Protein AF-A0A973FLT0-F1 (afdb_monomer)

Nearest PDB structures (foldseek):
  5z78-assembly2_C  TM=6.908E-01  e=3.983E+00  Homo sapiens
  2kai-assembly1_B  TM=3.910E-01  e=1.656E+00  Sus scrofa
  8esl-assembly1_A  TM=2.101E-01  e=2.866E+00  Bacteroidales
  3t24-assembly4_C  TM=1.866E-01  e=6.523E+00  Pseudomonas aeruginosa

Secondary structure (DSSP, 8-state):
-----------------SPPPTT-EEEEEEEEEEEEEETTEEEEEEEEEEEEEEEEEE-TTSEEEEEETTS-EEEEETT-TTEEEE---

pLDDT: mean 75.45, std 19.42, range [31.78, 96.31]

Structure (mmCIF, N/CA/C/O backbone):
data_AF-A0A973FLT0-F1
#
_entry.id   AF-A0A973FLT0-F1
#
loop_
_atom_site.group_PDB
_atom_site.id
_atom_site.type_symbol
_atom_site.label_atom_id
_atom_site.label_alt_id
_atom_site.label_comp_id
_atom_site.label_asym_id
_atom_site.label_entity_id
_atom_site.label_seq_id
_atom_site.pdbx_PDB_ins_code
_atom_site.Cartn_x
_atom_site.Cartn_y
_atom_site.Cartn_z
_atom_site.occupancy
_atom_site.B_iso_or_equiv
_atom_site.auth_seq_id
_atom_site.auth_comp_id
_atom_site.auth_asym_id
_atom_site.auth_atom_id
_atom_site.pdbx_PDB_model_num
ATOM 1 N N . MET A 1 1 ? 26.873 15.714 -15.954 1.00 38.44 1 MET A N 1
ATOM 2 C CA . MET A 1 1 ? 25.983 14.545 -16.139 1.00 38.44 1 MET A CA 1
ATOM 3 C C . MET A 1 1 ? 26.024 13.711 -14.868 1.00 38.44 1 MET A C 1
ATOM 5 O O . MET A 1 1 ? 27.096 13.229 -14.528 1.00 38.44 1 MET A O 1
ATOM 9 N N . LYS A 1 2 ? 24.919 13.614 -14.117 1.00 35.59 2 LYS A N 1
ATOM 10 C CA . LYS A 1 2 ? 24.851 12.747 -12.929 1.00 35.59 2 LYS A CA 1
ATOM 11 C C . LYS A 1 2 ? 24.600 11.310 -13.390 1.00 35.59 2 LYS A C 1
ATOM 13 O O . LYS A 1 2 ? 23.652 11.063 -14.128 1.00 35.59 2 LYS A O 1
ATOM 18 N N . LYS A 1 3 ? 25.494 10.403 -12.997 1.00 31.78 3 LYS A N 1
ATOM 19 C CA . LYS A 1 3 ? 25.402 8.959 -13.227 1.00 31.78 3 LYS A CA 1
ATOM 20 C C . LYS A 1 3 ? 24.193 8.438 -12.441 1.00 31.78 3 LYS A C 1
ATOM 22 O O . LYS A 1 3 ? 24.124 8.647 -11.235 1.00 31.78 3 LYS A O 1
ATOM 27 N N . LEU A 1 4 ? 23.223 7.842 -13.128 1.00 35.38 4 LEU A N 1
ATOM 28 C CA . LEU A 1 4 ? 22.150 7.078 -12.494 1.00 35.38 4 LEU A CA 1
ATOM 29 C C . LEU A 1 4 ? 22.705 5.680 -12.229 1.00 35.38 4 LEU A C 1
ATOM 31 O O . LEU A 1 4 ? 22.836 4.882 -13.156 1.00 35.38 4 LEU A O 1
ATOM 35 N N . ASP A 1 5 ? 23.088 5.412 -10.984 1.00 35.00 5 ASP A N 1
ATOM 36 C CA . ASP A 1 5 ? 23.457 4.067 -10.557 1.00 35.00 5 ASP A CA 1
ATOM 37 C C . ASP A 1 5 ? 22.178 3.222 -10.458 1.00 35.00 5 ASP A C 1
ATOM 39 O O . ASP A 1 5 ? 21.347 3.397 -9.567 1.00 35.00 5 ASP A O 1
ATOM 43 N N . LEU A 1 6 ? 21.994 2.333 -11.435 1.00 37.78 6 LEU A N 1
ATOM 44 C CA . LEU A 1 6 ? 20.938 1.325 -11.441 1.00 37.78 6 LEU A CA 1
ATOM 45 C C . LEU A 1 6 ? 21.297 0.255 -10.408 1.00 37.78 6 LEU A C 1
ATOM 47 O O . LEU A 1 6 ? 22.092 -0.647 -10.670 1.00 37.78 6 LEU A O 1
ATOM 51 N N . VAL A 1 7 ? 20.732 0.379 -9.211 1.00 38.75 7 VAL A N 1
ATOM 52 C CA . VAL A 1 7 ? 20.876 -0.632 -8.164 1.00 38.75 7 VAL A CA 1
ATOM 53 C C . VAL A 1 7 ? 20.010 -1.835 -8.536 1.00 38.75 7 VAL A C 1
ATOM 55 O O . VAL A 1 7 ? 18.809 -1.696 -8.763 1.00 38.75 7 VAL A O 1
ATOM 58 N N . ASN A 1 8 ? 20.612 -3.025 -8.594 1.00 33.16 8 ASN A N 1
ATOM 59 C CA . ASN A 1 8 ? 19.872 -4.283 -8.695 1.00 33.16 8 ASN A CA 1
ATOM 60 C C . ASN A 1 8 ? 19.047 -4.466 -7.415 1.00 33.16 8 ASN A C 1
ATOM 62 O O . ASN A 1 8 ? 19.581 -4.843 -6.372 1.00 33.16 8 ASN A O 1
ATOM 66 N N . ILE A 1 9 ? 17.747 -4.183 -7.483 1.00 42.72 9 ILE A N 1
ATOM 67 C CA . ILE A 1 9 ? 16.817 -4.485 -6.397 1.00 42.72 9 ILE A CA 1
ATOM 68 C C . ILE A 1 9 ? 16.426 -5.952 -6.550 1.00 42.72 9 ILE A C 1
ATOM 70 O O . ILE A 1 9 ? 15.553 -6.305 -7.343 1.00 42.72 9 ILE A O 1
ATOM 74 N N . THR A 1 10 ? 17.089 -6.830 -5.801 1.00 36.53 10 THR A N 1
ATOM 75 C CA . THR A 1 10 ? 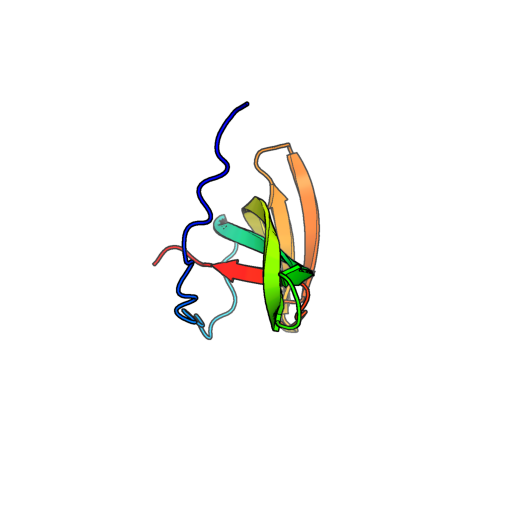16.622 -8.206 -5.631 1.0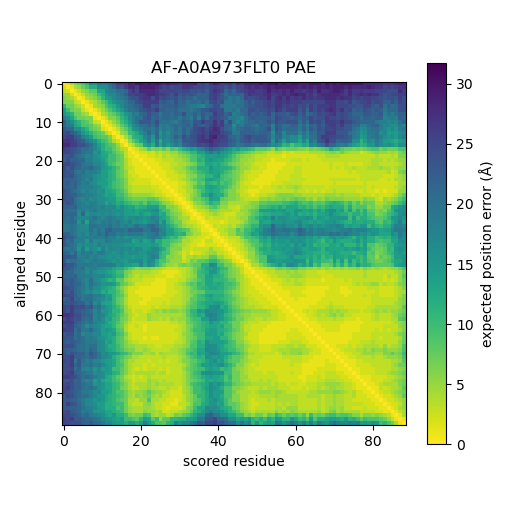0 36.53 10 THR A CA 1
ATOM 76 C C . THR A 1 10 ? 15.330 -8.149 -4.816 1.00 36.53 10 THR A C 1
ATOM 78 O O . THR A 1 10 ? 15.372 -8.033 -3.593 1.00 36.53 10 THR A O 1
ATOM 81 N N . LEU A 1 11 ? 14.179 -8.182 -5.492 1.00 38.47 11 LEU A N 1
ATOM 82 C CA . LEU A 1 11 ? 12.864 -8.280 -4.857 1.00 38.47 11 LEU A CA 1
ATOM 83 C C . LEU A 1 11 ? 12.796 -9.608 -4.092 1.00 38.47 11 LEU A C 1
ATOM 85 O O . LEU A 1 11 ? 12.515 -10.654 -4.673 1.00 38.47 11 LEU A O 1
ATOM 89 N N . GLN A 1 12 ? 13.080 -9.591 -2.789 1.00 38.00 12 GLN A N 1
ATOM 90 C CA . GLN A 1 12 ? 12.664 -10.685 -1.921 1.00 38.00 12 GLN A CA 1
ATOM 91 C C . GLN A 1 12 ? 11.164 -10.508 -1.670 1.00 38.00 12 GLN A C 1
ATOM 93 O O . GLN A 1 12 ? 10.780 -9.510 -1.058 1.00 38.00 12 GLN A O 1
ATOM 98 N N . PRO A 1 13 ? 10.296 -11.436 -2.111 1.00 38.62 13 PRO A N 1
ATOM 99 C CA . PRO A 1 13 ? 8.876 -11.350 -1.822 1.00 38.62 13 PRO A CA 1
ATOM 100 C C . PRO A 1 13 ? 8.663 -11.628 -0.331 1.00 38.62 13 PRO A C 1
ATOM 102 O O . PRO A 1 13 ? 8.397 -12.759 0.075 1.00 38.62 13 PRO A O 1
ATOM 105 N N . ARG A 1 14 ? 8.752 -10.594 0.510 1.00 45.78 14 ARG A N 1
ATOM 106 C CA . ARG A 1 14 ? 8.245 -10.641 1.884 1.00 45.78 14 ARG A CA 1
ATOM 107 C C . ARG A 1 14 ? 6.727 -10.510 1.830 1.00 45.78 14 ARG A C 1
ATOM 109 O O . ARG A 1 14 ? 6.149 -9.494 2.187 1.00 45.78 14 ARG A O 1
ATOM 116 N N . ARG A 1 15 ? 6.070 -11.568 1.346 1.00 45.72 15 ARG A N 1
ATOM 117 C CA . ARG A 1 15 ? 4.620 -11.730 1.473 1.00 45.72 15 ARG A CA 1
ATOM 118 C C . ARG A 1 15 ? 4.299 -11.959 2.947 1.00 45.72 15 ARG A C 1
ATOM 120 O O . ARG A 1 15 ? 4.206 -13.101 3.392 1.00 45.72 15 ARG A O 1
ATOM 127 N N . SER A 1 16 ? 4.121 -10.885 3.704 1.00 48.97 16 SER A N 1
ATOM 128 C CA . SER A 1 16 ? 3.264 -10.952 4.885 1.00 48.97 16 SER A CA 1
ATOM 129 C C . SER A 1 16 ? 1.883 -11.399 4.404 1.00 48.97 16 SER A C 1
ATOM 131 O O . SER A 1 16 ? 1.272 -10.756 3.553 1.00 48.97 16 SER A O 1
ATOM 133 N N . ARG A 1 17 ? 1.438 -12.570 4.865 1.00 57.00 17 ARG A N 1
ATOM 134 C CA . ARG A 1 17 ? 0.159 -13.178 4.463 1.00 57.00 17 ARG A CA 1
ATOM 135 C C . ARG A 1 17 ? -1.045 -12.601 5.224 1.00 57.00 17 ARG A C 1
ATOM 137 O O . ARG A 1 17 ? -2.157 -13.057 4.989 1.00 57.00 17 ARG A O 1
ATOM 144 N N . GLY A 1 18 ? -0.832 -11.655 6.140 1.00 71.44 18 GLY A N 1
ATOM 145 C CA . GLY A 1 18 ? -1.883 -11.060 6.966 1.00 71.44 18 GLY A CA 1
ATOM 146 C C . GLY A 1 18 ? -2.373 -9.724 6.419 1.00 71.44 18 GLY A C 1
ATOM 147 O O . GLY A 1 18 ? -1.623 -9.008 5.757 1.00 71.44 18 GLY A O 1
ATOM 148 N N . LEU A 1 19 ? -3.633 -9.389 6.700 1.00 83.00 19 LEU A N 1
ATOM 149 C CA . LEU A 1 19 ? -4.105 -8.009 6.594 1.00 83.00 19 LEU A CA 1
ATOM 150 C C . LEU A 1 19 ? -3.351 -7.141 7.618 1.00 83.00 19 LEU A C 1
ATOM 15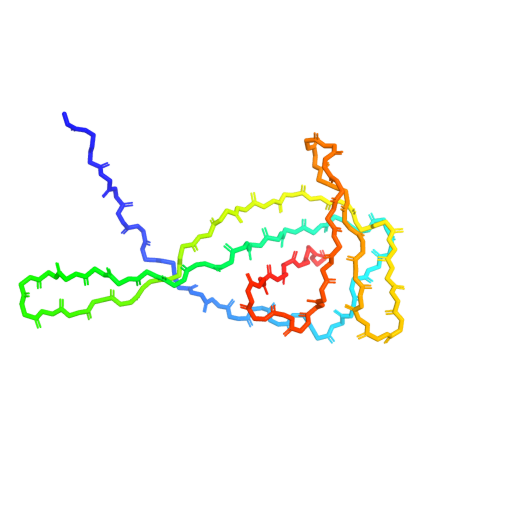2 O O . LEU A 1 19 ? -3.058 -7.635 8.713 1.00 83.00 19 LEU A O 1
ATOM 156 N N . PRO A 1 20 ? -3.021 -5.879 7.292 1.00 88.25 20 PRO A N 1
ATOM 157 C CA . PRO A 1 20 ? -2.460 -4.969 8.282 1.00 88.25 20 PRO A CA 1
ATOM 158 C C . PRO A 1 20 ? -3.448 -4.699 9.415 1.00 88.25 20 PRO A C 1
ATOM 160 O O . PRO A 1 20 ? -4.653 -4.912 9.282 1.00 88.25 20 PRO A O 1
ATOM 163 N N . GLN A 1 21 ? -2.936 -4.167 10.517 1.00 90.38 21 GLN A N 1
ATOM 164 C CA . GLN A 1 21 ? -3.766 -3.674 11.612 1.00 90.38 21 GLN A CA 1
ATOM 165 C C . GLN A 1 21 ? -4.036 -2.175 11.462 1.00 90.38 21 GLN A C 1
ATOM 167 O O . GLN A 1 21 ? -3.207 -1.426 10.947 1.00 90.38 21 GLN A O 1
ATOM 172 N N . VAL A 1 22 ? -5.189 -1.719 11.952 1.00 92.81 22 VAL A N 1
ATOM 173 C CA . VAL A 1 22 ? -5.469 -0.282 12.081 1.00 92.81 22 VAL A CA 1
ATOM 174 C C . VAL A 1 22 ? -4.431 0.356 13.008 1.00 92.81 22 VAL A C 1
ATOM 176 O O . VAL A 1 22 ? -4.096 -0.197 14.052 1.00 92.81 22 VAL A O 1
ATOM 179 N N . GLY A 1 23 ? -3.902 1.512 12.610 1.00 92.56 23 GLY A N 1
ATOM 180 C CA . GLY A 1 23 ? -2.803 2.207 13.279 1.00 92.56 23 GLY A CA 1
ATOM 181 C C . GLY A 1 23 ? -1.408 1.729 12.867 1.00 92.56 23 GLY A C 1
ATOM 182 O O . GLY A 1 23 ? -0.423 2.364 13.240 1.00 92.56 23 GLY A O 1
ATOM 183 N N . GLN A 1 24 ? -1.291 0.656 12.077 1.00 91.56 24 GLN A N 1
ATOM 184 C CA . GLN A 1 24 ? 0.001 0.169 11.604 1.00 91.56 24 GLN A CA 1
ATOM 185 C C . GLN A 1 24 ? 0.571 1.098 10.527 1.00 91.56 24 GLN A C 1
ATOM 187 O O . GLN A 1 24 ? -0.119 1.462 9.572 1.00 91.56 24 GLN A O 1
ATOM 192 N N . GLN A 1 25 ? 1.850 1.449 10.660 1.00 91.75 25 GLN A N 1
ATOM 193 C CA . GLN A 1 25 ? 2.596 2.083 9.578 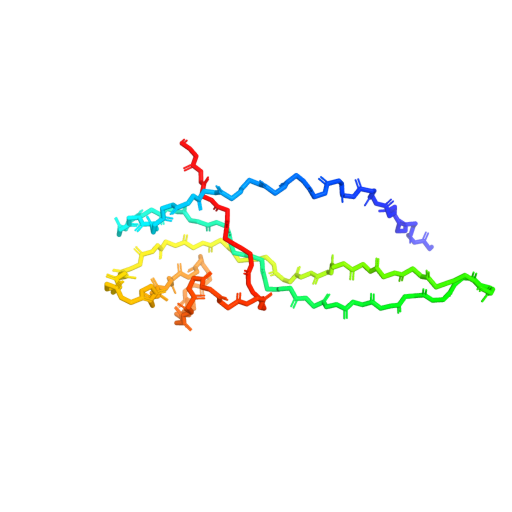1.00 91.75 25 GLN A CA 1
ATOM 194 C C . GLN A 1 25 ? 2.932 1.051 8.512 1.00 91.75 25 GLN A C 1
ATOM 196 O O . GLN A 1 25 ? 3.419 -0.031 8.830 1.00 91.75 25 GLN A O 1
ATOM 201 N N . ILE A 1 26 ? 2.701 1.389 7.250 1.00 89.06 26 ILE A N 1
ATOM 202 C CA . ILE A 1 26 ? 3.033 0.530 6.120 1.00 89.06 26 ILE A CA 1
ATOM 203 C C . ILE A 1 26 ? 3.778 1.318 5.054 1.00 89.06 26 ILE A C 1
ATOM 205 O O . ILE A 1 26 ? 3.573 2.522 4.871 1.00 89.06 26 ILE A O 1
ATOM 209 N N . ARG A 1 27 ? 4.623 0.603 4.316 1.00 88.12 27 ARG A N 1
ATOM 210 C CA . ARG A 1 27 ? 5.238 1.104 3.096 1.00 88.12 27 ARG A CA 1
ATOM 211 C C . ARG A 1 27 ? 4.486 0.523 1.907 1.00 88.12 27 ARG A C 1
ATOM 213 O O . ARG A 1 27 ? 4.419 -0.691 1.731 1.00 88.12 27 ARG A O 1
ATOM 220 N N . LEU A 1 28 ? 3.918 1.407 1.100 1.00 84.81 28 LEU A N 1
ATOM 221 C CA . LEU A 1 28 ? 3.181 1.080 -0.111 1.00 84.81 28 LEU A CA 1
ATOM 222 C C . LEU A 1 28 ? 4.041 1.423 -1.324 1.00 84.81 28 LEU A C 1
ATOM 224 O O . LEU A 1 28 ? 4.508 2.552 -1.446 1.00 84.81 28 LEU A O 1
ATOM 228 N N . THR A 1 29 ? 4.217 0.486 -2.249 1.00 86.44 29 THR A N 1
ATOM 229 C CA . THR A 1 29 ? 4.841 0.766 -3.549 1.00 86.44 29 THR A CA 1
ATOM 230 C C . THR A 1 29 ? 3.788 0.655 -4.642 1.00 86.44 29 THR A C 1
ATOM 232 O O . THR A 1 29 ? 3.266 -0.431 -4.872 1.00 86.44 29 THR A O 1
ATOM 235 N N . ALA A 1 30 ? 3.479 1.762 -5.320 1.00 81.62 30 ALA A N 1
ATOM 236 C CA . ALA A 1 30 ? 2.640 1.761 -6.516 1.00 81.62 30 ALA A CA 1
ATOM 237 C C . ALA A 1 30 ? 3.473 1.281 -7.708 1.00 81.62 30 ALA A C 1
ATOM 239 O O . ALA A 1 30 ? 4.302 2.024 -8.234 1.00 81.62 30 ALA A O 1
ATOM 240 N N . CYS A 1 31 ? 3.297 0.026 -8.097 1.00 81.12 31 CYS A N 1
ATOM 241 C CA . CYS A 1 31 ? 4.071 -0.639 -9.129 1.00 81.12 31 CYS A CA 1
ATOM 242 C C . CYS A 1 31 ? 3.676 -0.152 -10.526 1.00 81.12 31 CYS A C 1
ATOM 244 O O . CYS A 1 31 ? 2.515 -0.173 -10.927 1.00 81.12 31 CYS A O 1
ATOM 246 N N . LYS A 1 32 ? 4.685 0.224 -11.304 1.00 72.75 32 LYS A N 1
ATOM 247 C CA . LYS A 1 32 ? 4.612 0.463 -12.737 1.00 72.75 32 LYS A CA 1
ATOM 248 C C . LYS A 1 32 ? 5.641 -0.421 -13.422 1.00 72.75 32 LYS A C 1
ATOM 250 O O . LYS A 1 32 ? 6.849 -0.294 -13.188 1.00 72.75 32 LYS A O 1
ATOM 255 N N . ASP A 1 33 ? 5.151 -1.291 -14.291 1.00 70.94 33 ASP A N 1
ATOM 256 C CA . ASP A 1 33 ? 6.013 -2.072 -15.161 1.00 70.94 33 ASP A CA 1
ATOM 257 C C . ASP A 1 33 ? 6.620 -1.149 -16.223 1.00 70.94 33 ASP A C 1
ATOM 259 O O . ASP A 1 33 ? 5.925 -0.396 -16.913 1.00 70.94 33 ASP A O 1
ATOM 263 N N . GLY A 1 34 ? 7.945 -1.170 -16.303 1.00 67.81 34 GLY A N 1
ATOM 264 C CA . GLY A 1 34 ? 8.724 -0.473 -17.309 1.00 67.81 34 GLY A CA 1
ATOM 265 C C . GLY A 1 34 ? 9.523 -1.468 -18.134 1.00 67.81 34 GLY A C 1
ATOM 266 O O . GLY A 1 34 ? 9.997 -2.489 -17.632 1.00 67.81 34 GLY A O 1
ATOM 267 N N . GLU A 1 35 ? 9.704 -1.151 -19.409 1.00 77.62 35 GLU A N 1
ATOM 268 C CA . GLU A 1 35 ? 10.627 -1.865 -20.279 1.00 77.62 35 GLU A CA 1
ATOM 269 C C . GLU A 1 35 ? 11.684 -0.887 -20.777 1.00 77.62 35 GLU A C 1
ATOM 271 O O . GLU A 1 35 ? 11.365 0.194 -21.273 1.00 77.62 35 GLU A O 1
ATOM 276 N N . ILE A 1 36 ? 12.951 -1.274 -20.659 1.00 78.06 36 ILE A N 1
ATOM 277 C CA . ILE A 1 36 ? 14.051 -0.598 -21.340 1.00 78.06 36 ILE A CA 1
ATOM 278 C C . ILE A 1 36 ? 14.677 -1.551 -22.351 1.00 78.06 36 ILE A C 1
ATOM 280 O O . ILE A 1 36 ? 14.857 -2.746 -22.102 1.00 78.06 36 ILE A O 1
ATOM 284 N N . TRP A 1 37 ? 15.043 -0.994 -23.497 1.00 79.31 37 TRP A N 1
ATOM 285 C CA . TRP A 1 37 ? 15.791 -1.691 -24.531 1.00 79.31 37 TRP A CA 1
ATOM 286 C C . TRP A 1 37 ? 17.245 -1.226 -24.479 1.00 79.31 37 TRP A C 1
ATOM 288 O O . TRP A 1 37 ? 17.521 -0.031 -24.568 1.00 79.31 37 TRP A O 1
ATOM 298 N N . GLN A 1 38 ? 18.183 -2.160 -24.326 1.00 81.06 38 GLN A N 1
ATOM 299 C CA . GLN A 1 38 ? 19.617 -1.898 -24.466 1.00 81.06 38 GLN A CA 1
ATOM 300 C C . GLN A 1 38 ? 20.158 -2.759 -25.610 1.00 81.06 38 GLN A C 1
ATOM 302 O O . GLN A 1 38 ? 20.403 -3.959 -25.458 1.00 81.06 38 GLN A O 1
ATOM 307 N N . GLY A 1 39 ? 20.297 -2.147 -26.789 1.00 87.06 39 GLY A N 1
ATOM 308 C CA . GLY A 1 39 ? 20.601 -2.866 -28.026 1.00 87.06 39 GLY A CA 1
ATOM 309 C C . GLY A 1 39 ? 19.473 -3.835 -28.389 1.00 87.06 39 GLY A C 1
ATOM 310 O O . GLY A 1 39 ? 18.313 -3.441 -28.457 1.00 87.06 39 GLY A O 1
ATOM 311 N N . SER A 1 40 ? 19.804 -5.113 -28.585 1.00 90.06 40 SER A N 1
ATOM 312 C CA . SER A 1 40 ? 18.835 -6.186 -28.860 1.00 90.06 40 SER A CA 1
ATOM 313 C C . SER A 1 40 ? 18.258 -6.848 -27.602 1.00 90.06 40 SER A C 1
ATOM 315 O O . SER A 1 40 ? 17.501 -7.813 -27.707 1.00 90.06 40 SER A O 1
ATOM 317 N N . ARG A 1 41 ? 18.622 -6.372 -26.403 1.00 68.00 41 ARG A N 1
ATOM 318 C CA . ARG A 1 41 ? 18.174 -6.951 -25.132 1.00 68.00 41 ARG A CA 1
ATOM 319 C C . ARG A 1 41 ? 17.071 -6.102 -24.511 1.00 68.00 41 ARG A C 1
ATOM 321 O O . ARG A 1 41 ? 17.238 -4.897 -24.325 1.00 68.00 41 ARG A O 1
ATOM 328 N N . ARG A 1 42 ? 15.970 -6.761 -24.152 1.00 81.06 42 ARG A N 1
ATOM 329 C CA . ARG A 1 42 ? 14.851 -6.180 -23.406 1.00 81.06 42 ARG A CA 1
ATOM 330 C C . ARG A 1 42 ? 15.025 -6.469 -21.917 1.00 81.06 42 ARG A C 1
ATOM 332 O O . ARG A 1 42 ? 15.192 -7.628 -21.542 1.00 81.06 42 ARG A O 1
ATOM 339 N N . PHE A 1 43 ? 14.952 -5.433 -21.088 1.00 72.25 43 PHE A N 1
ATOM 340 C CA . PHE A 1 43 ? 14.952 -5.548 -19.633 1.00 72.25 43 PHE A CA 1
ATOM 341 C C . PHE A 1 43 ? 13.642 -4.991 -19.088 1.00 72.25 43 PHE A C 1
ATOM 343 O O . PHE A 1 43 ? 13.329 -3.816 -19.281 1.00 72.25 43 PHE A O 1
ATOM 350 N N . SER A 1 44 ? 12.891 -5.841 -18.399 1.00 70.56 44 SER A N 1
ATOM 351 C CA . SER A 1 44 ? 11.702 -5.437 -17.654 1.00 70.56 44 SER A CA 1
ATOM 352 C C . SER A 1 44 ? 12.113 -5.077 -16.229 1.00 70.56 44 SER A C 1
ATOM 354 O O . SER A 1 44 ? 12.869 -5.818 -15.598 1.00 70.56 44 SER A O 1
ATOM 356 N N . TYR A 1 45 ? 11.629 -3.952 -15.715 1.00 63.91 45 TYR A N 1
ATOM 357 C CA . TYR A 1 45 ? 11.848 -3.535 -14.333 1.00 63.91 45 TYR A CA 1
ATOM 358 C C . TYR A 1 45 ? 10.540 -3.033 -13.729 1.00 63.91 45 TYR A C 1
ATOM 360 O O . TYR A 1 45 ? 9.721 -2.416 -14.408 1.00 63.91 45 TYR A O 1
ATOM 368 N N . ARG A 1 46 ? 10.352 -3.282 -12.431 1.00 61.38 46 ARG A N 1
ATOM 369 C CA . ARG A 1 46 ? 9.293 -2.637 -11.653 1.00 61.38 46 ARG A CA 1
ATOM 370 C C . ARG A 1 46 ? 9.855 -1.357 -11.068 1.00 61.38 46 ARG A C 1
ATOM 372 O O . ARG A 1 46 ? 10.801 -1.390 -10.287 1.00 61.38 46 ARG A O 1
ATOM 379 N N . SER A 1 47 ? 9.286 -0.234 -11.470 1.00 66.12 47 SER A N 1
ATOM 380 C CA . SER A 1 47 ? 9.515 1.061 -10.829 1.00 66.12 47 SER A CA 1
ATOM 381 C C . SER A 1 47 ? 8.230 1.488 -10.150 1.00 66.12 47 SER A C 1
ATOM 383 O O . SER A 1 47 ? 7.158 1.112 -10.604 1.00 66.12 47 SER A O 1
ATOM 385 N N . GLY A 1 48 ? 8.298 2.250 -9.069 1.00 74.44 48 GLY A N 1
ATOM 386 C CA . GLY A 1 48 ? 7.077 2.658 -8.401 1.00 74.44 48 GLY A CA 1
ATOM 387 C C . GLY A 1 48 ? 7.262 3.854 -7.504 1.00 74.44 48 GLY A C 1
ATOM 388 O O . GLY A 1 48 ? 8.350 4.071 -6.969 1.00 74.44 48 GLY A O 1
ATOM 389 N N . GLN A 1 49 ? 6.194 4.631 -7.356 1.00 81.06 49 GLN A N 1
ATOM 390 C CA . GLN A 1 49 ? 6.145 5.658 -6.328 1.00 81.06 49 GLN A CA 1
ATOM 391 C C . GLN A 1 49 ? 5.923 4.970 -4.983 1.00 81.06 49 GLN A C 1
ATOM 393 O O . GLN A 1 49 ? 5.056 4.105 -4.851 1.00 81.06 49 GLN A O 1
ATOM 398 N N . VAL A 1 50 ? 6.755 5.320 -4.008 1.00 84.44 50 VAL A N 1
ATOM 399 C CA . VAL A 1 50 ? 6.680 4.772 -2.656 1.00 84.44 50 VAL A CA 1
ATOM 400 C C . VAL A 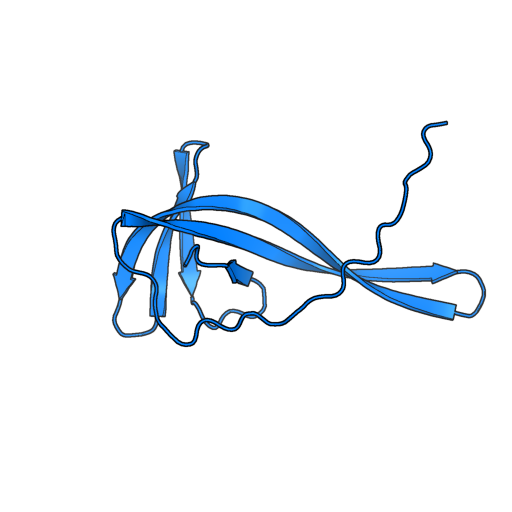1 50 ? 5.941 5.772 -1.784 1.00 84.44 50 VAL A C 1
ATOM 402 O O . VAL A 1 50 ? 6.304 6.945 -1.755 1.00 84.44 50 VAL A O 1
ATOM 405 N N . TYR A 1 51 ? 4.943 5.289 -1.058 1.00 84.69 51 TYR A N 1
ATOM 406 C CA . TYR A 1 51 ? 4.208 6.044 -0.057 1.00 84.69 51 TYR A CA 1
ATOM 407 C C . TYR A 1 51 ? 4.444 5.410 1.310 1.00 84.69 51 TYR A C 1
ATOM 409 O O . TYR A 1 51 ? 4.405 4.187 1.460 1.00 84.69 51 TYR A O 1
ATOM 417 N N . LEU A 1 52 ? 4.674 6.251 2.310 1.00 90.19 52 LEU A N 1
ATOM 418 C CA . LEU A 1 52 ? 4.640 5.865 3.714 1.00 90.19 52 LEU A CA 1
ATOM 419 C C . LEU A 1 52 ? 3.331 6.384 4.298 1.00 90.19 52 LEU A C 1
ATOM 421 O O . LEU A 1 52 ? 2.925 7.516 4.017 1.00 90.19 52 LEU A O 1
ATOM 425 N N . GLY A 1 53 ? 2.638 5.544 5.059 1.00 91.38 53 GLY A N 1
ATOM 426 C CA . GLY A 1 53 ? 1.352 5.920 5.628 1.00 91.38 53 GLY A CA 1
ATOM 427 C C . GLY A 1 53 ? 0.908 5.031 6.776 1.00 91.38 53 GLY A C 1
ATOM 428 O O . GLY A 1 53 ? 1.500 3.987 7.045 1.00 91.38 53 GLY A O 1
ATOM 429 N N . VAL A 1 54 ? -0.157 5.466 7.443 1.00 94.06 54 VAL A N 1
ATOM 430 C CA . VAL A 1 54 ? -0.798 4.765 8.558 1.00 94.06 54 VAL A CA 1
ATOM 431 C C . VAL A 1 54 ? -2.135 4.202 8.101 1.00 94.06 54 VAL A C 1
ATOM 433 O O . VAL A 1 54 ? -2.945 4.903 7.487 1.00 94.06 54 VAL A O 1
ATOM 436 N N . VAL A 1 55 ? -2.366 2.928 8.398 1.00 94.31 55 VAL A N 1
ATOM 437 C CA . VAL A 1 55 ? -3.624 2.245 8.096 1.00 94.31 55 VAL A CA 1
ATOM 438 C C . VAL A 1 55 ? -4.729 2.801 8.987 1.00 94.31 55 VAL A C 1
ATOM 440 O O . VAL A 1 55 ? -4.661 2.710 10.210 1.00 94.31 55 VAL A O 1
ATOM 443 N N . MET A 1 56 ? -5.755 3.374 8.371 1.00 96.31 56 MET A N 1
ATOM 444 C CA . MET A 1 56 ? -6.882 4.009 9.054 1.00 96.31 56 MET A CA 1
ATOM 445 C C . MET A 1 56 ? -8.055 3.047 9.238 1.00 96.31 56 MET A C 1
ATOM 447 O O . MET A 1 56 ? -8.733 3.094 10.261 1.00 96.31 56 MET A O 1
ATOM 451 N N . ALA A 1 57 ? -8.284 2.166 8.263 1.00 94.69 57 ALA A N 1
ATOM 452 C CA . ALA A 1 57 ? -9.318 1.141 8.316 1.00 94.69 57 ALA A CA 1
ATOM 453 C C . ALA A 1 57 ? -8.924 -0.068 7.462 1.00 94.69 57 ALA A C 1
ATOM 455 O O . ALA A 1 57 ? -8.202 0.064 6.472 1.00 94.69 57 ALA A O 1
ATOM 456 N N . VAL A 1 58 ? -9.422 -1.241 7.850 1.00 92.94 58 VAL A N 1
ATOM 457 C CA . VAL A 1 58 ? -9.275 -2.492 7.103 1.00 92.94 58 VAL A CA 1
ATOM 458 C C . VAL A 1 58 ? -10.611 -3.215 7.129 1.00 92.94 58 VAL A C 1
AT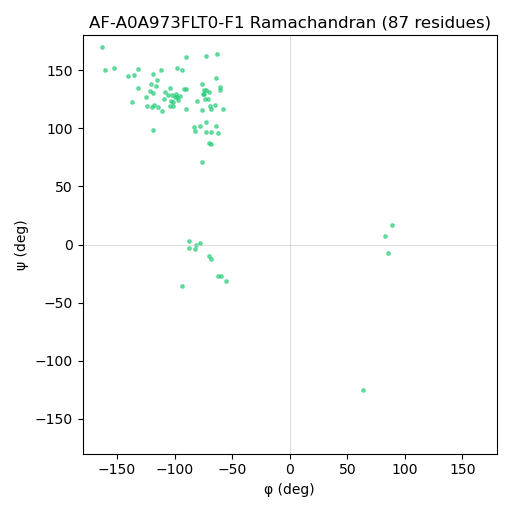OM 460 O O . VAL A 1 58 ? -11.141 -3.485 8.206 1.00 92.94 58 VAL A O 1
ATOM 463 N N . ALA A 1 59 ? -11.160 -3.506 5.956 1.00 92.12 59 ALA A N 1
ATOM 464 C CA . ALA A 1 59 ? -12.371 -4.303 5.819 1.00 92.12 59 ALA A CA 1
ATOM 465 C C . ALA A 1 59 ? -12.043 -5.799 5.691 1.00 92.12 59 ALA A C 1
ATOM 467 O O . ALA A 1 59 ? -10.925 -6.189 5.346 1.00 92.12 59 ALA A O 1
ATOM 468 N N . GLU A 1 60 ? -13.039 -6.649 5.948 1.00 87.25 60 GLU A N 1
ATOM 469 C CA . GLU A 1 60 ? -12.895 -8.113 5.914 1.00 87.25 60 GLU A CA 1
ATOM 470 C C . GLU A 1 60 ? -12.521 -8.658 4.525 1.00 87.25 60 GLU A C 1
ATOM 472 O O . GLU A 1 60 ? -11.872 -9.698 4.412 1.00 87.25 60 GLU A O 1
ATOM 477 N N . ASP A 1 61 ? -12.898 -7.946 3.4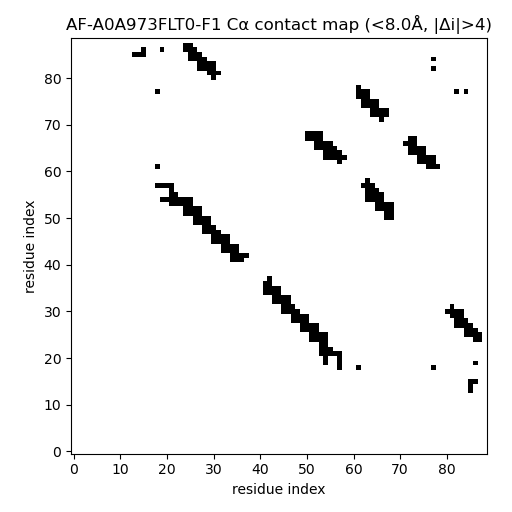63 1.00 87.06 61 ASP A N 1
ATOM 478 C CA . ASP A 1 61 ? -12.601 -8.295 2.070 1.00 87.06 61 ASP A CA 1
ATOM 479 C C . ASP A 1 61 ? -11.191 -7.869 1.614 1.00 87.06 61 ASP A C 1
ATOM 481 O O . ASP A 1 61 ? -10.758 -8.206 0.507 1.00 87.06 61 ASP A O 1
ATOM 485 N N . GLY A 1 62 ? -10.450 -7.172 2.478 1.00 87.06 62 GLY A N 1
ATOM 486 C CA . GLY A 1 62 ? -9.100 -6.692 2.217 1.00 87.06 62 GLY A CA 1
ATOM 487 C C . GLY A 1 62 ? -9.019 -5.312 1.569 1.00 87.06 62 GLY A C 1
ATOM 488 O O . GLY A 1 62 ? -7.958 -4.970 1.037 1.00 87.06 62 GLY A O 1
ATOM 489 N N . LEU A 1 63 ? -10.097 -4.522 1.610 1.00 91.12 63 LEU A N 1
ATOM 490 C CA . LEU A 1 63 ? -10.033 -3.082 1.370 1.00 91.12 63 LEU A CA 1
ATOM 491 C C . LEU A 1 63 ? -9.315 -2.380 2.532 1.00 91.12 63 LEU A C 1
ATOM 493 O O . LEU A 1 63 ? -9.626 -2.605 3.701 1.00 91.12 63 LEU A O 1
ATOM 497 N N . ILE A 1 64 ? -8.356 -1.522 2.202 1.00 92.25 64 ILE A N 1
ATOM 498 C CA . ILE A 1 64 ? -7.501 -0.804 3.144 1.00 92.25 64 ILE A CA 1
ATOM 499 C C . ILE A 1 64 ? -7.615 0.692 2.860 1.00 92.25 64 ILE A C 1
ATOM 501 O O . ILE A 1 64 ? -7.366 1.136 1.736 1.00 92.25 64 ILE A O 1
ATOM 505 N N . ASP A 1 65 ? -7.926 1.460 3.900 1.00 94.25 65 ASP A N 1
ATOM 506 C CA . ASP A 1 65 ? -7.816 2.916 3.886 1.00 94.25 65 ASP A CA 1
ATOM 507 C C . ASP A 1 65 ? -6.484 3.321 4.521 1.00 94.25 65 ASP A C 1
ATOM 509 O O . ASP A 1 65 ? -6.176 2.949 5.656 1.00 94.25 65 ASP A O 1
ATOM 513 N N . LEU A 1 66 ? -5.686 4.088 3.786 1.00 94.12 6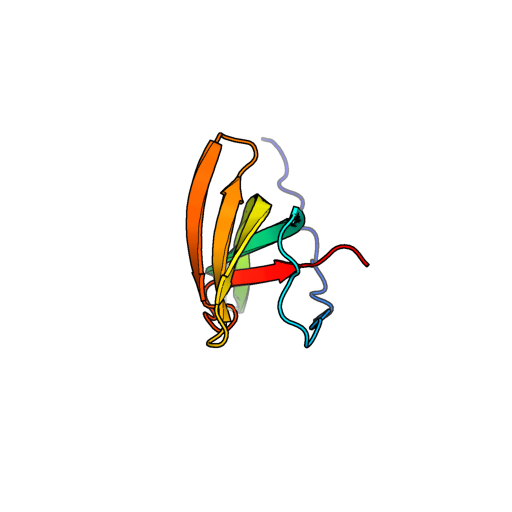6 LEU A N 1
ATOM 514 C CA . LEU A 1 66 ? -4.350 4.535 4.160 1.00 94.12 66 LEU A CA 1
ATOM 515 C C . LEU A 1 66 ? -4.310 6.060 4.158 1.00 94.12 66 LEU A C 1
ATOM 517 O O . LEU A 1 66 ? -4.699 6.685 3.174 1.00 94.12 66 LEU A O 1
ATOM 521 N N . ARG A 1 67 ? -3.772 6.662 5.218 1.00 95.44 67 ARG A N 1
ATOM 522 C CA . ARG A 1 67 ? -3.397 8.079 5.205 1.00 95.44 67 ARG A CA 1
ATOM 523 C C . ARG A 1 67 ? -1.886 8.199 5.075 1.00 95.44 67 ARG A C 1
ATOM 525 O O . ARG A 1 67 ? -1.157 7.690 5.926 1.00 95.44 67 ARG A O 1
ATOM 532 N N . THR A 1 68 ? -1.417 8.832 4.005 1.00 92.44 68 THR A N 1
ATOM 533 C CA . THR A 1 68 ? 0.013 9.064 3.774 1.00 92.44 68 THR A CA 1
ATOM 534 C C . THR A 1 68 ? 0.549 10.145 4.711 1.00 92.44 68 THR A C 1
ATOM 536 O O . THR A 1 68 ? -0.213 10.943 5.261 1.00 92.44 68 THR A O 1
ATOM 539 N N . GLU A 1 69 ? 1.870 10.207 4.874 1.00 88.25 69 GLU A N 1
ATOM 540 C CA . GLU A 1 69 ? 2.527 11.280 5.640 1.00 88.25 69 GLU A CA 1
ATOM 541 C C . GLU A 1 69 ? 2.256 12.681 5.066 1.00 88.25 69 GLU A C 1
ATOM 543 O O . GLU A 1 69 ? 2.222 13.661 5.806 1.00 88.25 69 GLU A O 1
ATOM 548 N N . GLU A 1 70 ? 1.989 12.774 3.763 1.00 87.56 70 GLU A N 1
ATOM 549 C CA . GLU A 1 70 ? 1.621 14.020 3.077 1.00 87.56 70 GLU A CA 1
ATOM 550 C C . GLU A 1 70 ? 0.148 14.417 3.303 1.00 87.56 70 GLU A C 1
ATOM 552 O O . GLU A 1 70 ? -0.318 15.426 2.778 1.00 87.56 70 GLU A O 1
ATOM 557 N N . GLY A 1 71 ? -0.606 13.633 4.083 1.00 89.38 71 GLY A N 1
ATOM 558 C CA . GLY A 1 71 ? -2.014 13.884 4.395 1.00 89.38 71 GLY A CA 1
ATOM 559 C C . GLY A 1 71 ? -2.996 13.409 3.322 1.00 89.38 71 GLY A C 1
ATOM 560 O O . GLY A 1 71 ? -4.192 13.669 3.440 1.00 89.38 71 GLY A O 1
ATOM 561 N N . GLN A 1 72 ? -2.525 12.700 2.294 1.00 91.12 72 GLN A N 1
ATOM 562 C CA . GLN A 1 72 ? -3.387 12.118 1.270 1.00 91.12 72 GLN A CA 1
ATOM 563 C C . GLN A 1 72 ? -4.086 10.866 1.806 1.00 91.12 72 GLN A C 1
ATOM 565 O O . GLN A 1 72 ? -3.461 10.019 2.442 1.00 91.12 72 GLN A O 1
ATOM 570 N N . GLU A 1 73 ? -5.371 10.714 1.497 1.00 92.75 73 GLU A N 1
ATOM 571 C CA . GLU A 1 73 ? -6.120 9.488 1.770 1.00 92.75 73 GLU A CA 1
ATOM 572 C C . GLU A 1 73 ? -6.178 8.616 0.516 1.00 92.75 73 GLU A C 1
ATOM 574 O O . GLU A 1 73 ? -6.563 9.066 -0.564 1.00 92.75 73 GLU A O 1
ATOM 579 N N . LEU A 1 74 ? -5.768 7.361 0.666 1.00 90.19 74 LEU A N 1
ATOM 580 C CA . LEU A 1 74 ? -5.752 6.348 -0.378 1.00 90.19 74 LEU A CA 1
ATOM 581 C C . LEU A 1 74 ? -6.633 5.177 0.052 1.00 90.19 74 LEU A C 1
ATOM 583 O O . LEU A 1 74 ? -6.568 4.736 1.196 1.00 90.19 74 LEU A O 1
ATOM 587 N N . ARG A 1 75 ? -7.419 4.648 -0.885 1.00 92.38 75 ARG A N 1
ATOM 588 C CA . ARG A 1 75 ? -8.261 3.464 -0.691 1.00 92.38 75 ARG A CA 1
ATOM 589 C C . ARG A 1 75 ? -7.839 2.386 -1.679 1.00 92.38 75 ARG A C 1
ATOM 591 O O . ARG A 1 75 ? -7.882 2.616 -2.8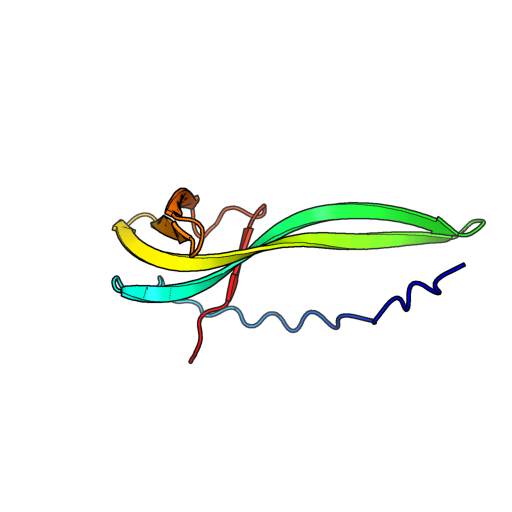85 1.00 92.38 75 ARG A O 1
ATOM 598 N N . LEU A 1 76 ? -7.388 1.244 -1.168 1.00 90.38 76 LEU A N 1
ATOM 599 C CA . LEU A 1 76 ? -6.642 0.243 -1.935 1.00 90.38 76 LEU A CA 1
ATOM 600 C C . LEU A 1 76 ? -7.069 -1.169 -1.539 1.00 90.38 76 LEU A C 1
ATOM 602 O O . LEU A 1 76 ? -7.305 -1.436 -0.365 1.00 90.38 76 LEU A O 1
ATOM 606 N N . TYR A 1 77 ? -7.101 -2.101 -2.488 1.00 88.62 77 TYR A N 1
ATOM 607 C CA . TYR A 1 77 ? -7.288 -3.517 -2.170 1.00 88.62 77 TYR A CA 1
ATOM 608 C C . TYR A 1 77 ? -5.937 -4.203 -1.978 1.00 88.62 77 TYR A C 1
ATOM 610 O O . TYR A 1 77 ? -5.056 -4.082 -2.824 1.00 88.62 77 TYR A O 1
ATOM 618 N N . GLN A 1 78 ? -5.789 -5.005 -0.919 1.00 84.69 78 GLN A N 1
ATOM 619 C CA . GLN A 1 78 ? -4.546 -5.742 -0.637 1.00 84.69 78 GLN A CA 1
ATOM 620 C C . GLN A 1 78 ? -4.093 -6.633 -1.809 1.00 84.69 78 GLN A C 1
ATOM 622 O O . GLN A 1 78 ? -2.905 -6.886 -1.997 1.00 84.69 78 GLN A O 1
ATOM 627 N N . ARG A 1 79 ? -5.053 -7.154 -2.580 1.00 83.44 79 ARG A N 1
ATOM 628 C CA . ARG A 1 79 ? -4.806 -8.066 -3.706 1.00 83.44 79 ARG A CA 1
ATOM 629 C C . ARG A 1 79 ? -4.552 -7.351 -5.030 1.00 83.44 79 ARG A C 1
ATOM 631 O O . ARG A 1 79 ? -4.323 -8.031 -6.028 1.00 83.44 79 ARG A O 1
ATOM 638 N N . ASP A 1 80 ? -4.631 -6.025 -5.056 1.00 83.31 80 ASP A N 1
ATOM 639 C CA . ASP A 1 80 ? -4.368 -5.260 -6.264 1.00 83.31 80 ASP A CA 1
ATOM 640 C C . ASP A 1 80 ? -2.883 -5.362 -6.624 1.00 83.31 80 ASP A C 1
ATOM 642 O O . ASP A 1 80 ? -2.004 -4.926 -5.885 1.00 83.31 80 ASP A O 1
ATOM 646 N N . THR A 1 81 ? -2.603 -5.962 -7.779 1.00 79.75 81 THR A N 1
ATOM 647 C CA . THR A 1 81 ? -1.240 -6.182 -8.271 1.00 79.75 81 THR A CA 1
ATOM 648 C C . THR A 1 81 ? -0.526 -4.892 -8.658 1.00 79.75 81 THR A C 1
ATOM 650 O O . THR A 1 81 ? 0.687 -4.918 -8.856 1.00 79.75 81 THR A O 1
ATOM 653 N N . ALA A 1 82 ? -1.251 -3.774 -8.769 1.00 79.44 82 ALA A N 1
ATOM 654 C CA . ALA A 1 82 ? -0.656 -2.454 -8.923 1.00 79.44 82 ALA A CA 1
ATOM 655 C C . ALA A 1 82 ? 0.049 -1.974 -7.643 1.00 79.44 82 ALA A C 1
ATOM 657 O O . ALA A 1 82 ? 0.766 -0.977 -7.693 1.00 79.44 82 ALA A O 1
ATOM 658 N N . PHE A 1 83 ? -0.119 -2.665 -6.509 1.00 81.50 83 PHE A N 1
ATOM 659 C CA . PHE A 1 83 ? 0.440 -2.255 -5.229 1.00 81.50 83 PHE A CA 1
ATOM 660 C C . PHE A 1 83 ? 1.165 -3.395 -4.513 1.00 81.50 83 PHE A C 1
ATOM 662 O O . PHE A 1 83 ? 0.662 -4.508 -4.369 1.00 81.50 83 PHE A O 1
ATOM 669 N N . GLU A 1 84 ? 2.351 -3.093 -3.995 1.00 83.94 84 GLU A N 1
ATOM 670 C CA . GLU A 1 84 ? 3.074 -3.971 -3.079 1.00 83.94 84 GLU A CA 1
ATOM 671 C C . GLU A 1 84 ? 3.072 -3.363 -1.673 1.00 83.94 84 GLU A C 1
ATOM 673 O O . GLU A 1 84 ? 3.479 -2.215 -1.472 1.00 83.94 84 GLU A O 1
ATOM 678 N N . PHE A 1 85 ? 2.599 -4.150 -0.704 1.00 80.62 85 PHE A N 1
ATOM 679 C CA . PHE A 1 85 ? 2.494 -3.773 0.703 1.00 80.62 85 PHE A CA 1
ATOM 680 C C . PHE A 1 85 ? 3.649 -4.388 1.493 1.00 80.62 85 PHE A C 1
ATOM 682 O O . PHE A 1 85 ? 3.807 -5.610 1.528 1.00 80.62 85 PHE A O 1
ATOM 689 N N . GLU A 1 86 ? 4.431 -3.546 2.159 1.00 85.31 86 GLU A N 1
ATOM 690 C CA . GLU A 1 86 ? 5.478 -3.961 3.083 1.00 85.31 86 GLU A CA 1
ATOM 691 C C . GLU A 1 86 ? 5.099 -3.516 4.499 1.00 85.31 86 GLU A C 1
ATOM 693 O O . GLU A 1 86 ? 4.928 -2.326 4.781 1.00 85.31 86 GLU A O 1
ATOM 698 N N . PHE A 1 87 ? 4.942 -4.498 5.385 1.00 75.25 87 PHE A N 1
ATOM 699 C CA . PHE A 1 87 ? 4.594 -4.277 6.782 1.00 75.25 87 PHE A CA 1
ATOM 700 C C . PHE A 1 87 ? 5.875 -4.365 7.620 1.00 75.25 87 PHE A C 1
ATOM 702 O O . PHE A 1 87 ? 6.587 -5.371 7.504 1.00 75.25 87 PHE A O 1
ATOM 709 N N . PRO A 1 88 ? 6.196 -3.359 8.448 1.00 63.66 88 PRO A N 1
ATOM 710 C CA . PRO A 1 88 ? 7.225 -3.517 9.462 1.00 63.66 88 PRO A CA 1
ATOM 711 C C . PRO A 1 88 ? 6.800 -4.648 10.412 1.00 63.66 88 PRO A C 1
ATOM 713 O O . PRO A 1 88 ? 5.629 -4.726 10.795 1.00 63.66 88 PRO A O 1
ATOM 716 N N . VAL A 1 89 ? 7.744 -5.554 10.693 1.00 53.31 89 VAL A N 1
ATOM 717 C CA . VAL A 1 89 ? 7.581 -6.685 11.625 1.00 53.31 89 VAL A CA 1
ATOM 718 C C . VAL A 1 89 ? 7.612 -6.176 13.055 1.00 53.31 89 VAL A C 1
ATOM 720 O O . VAL A 1 89 ? 8.512 -5.354 13.341 1.00 53.31 89 VAL A O 1
#

Radius of gyration: 15.64 Å; Cα contacts (8 Å, |Δi|>4): 149; chains: 1; bounding box: 39×28×42 Å

Solvent-accessible surface area (backbone atoms only — not comparable to full-atom values): 5636 Å² total; per-residue (Å²): 134,85,84,80,81,82,74,85,77,79,81,72,85,69,72,72,89,64,82,80,54,70,72,38,61,36,42,38,31,43,52,38,86,43,76,48,74,62,86,96,43,80,44,77,44,80,46,58,61,75,46,52,29,34,27,72,41,67,48,97,90,38,42,34,33,33,37,32,81,88,70,48,79,45,80,45,51,71,82,40,82,53,46,48,72,42,70,77,129

Mean predicted aligned error: 10.57 Å

Foldseek 3Di:
DDDDPPDPPPDDPPPPVDQDDAFFKKKKWQWDWDWDDDDPDIDIDTDTDIFIWGWHDADPQQWTWTQTPVRDIDIDHCPPPSMDIDGDD

Sequence (89 aa):
MKKLDLVNITLQPRRSRGLPQVGQQIRLTACKDGEIWQGSRRFSYRSGQVYLGVVMAVAEDGLIDLRTEEGQELRLYQRDTAFEFEFPV